Protein AF-A0A974SAJ2-F1 (afdb_monomer_lite)

pLDDT: mean 77.84, std 23.82, range [30.38, 98.06]

Sequence (162 aa):
MTDKAFLDGYRSPGVFTGLDGFEDQIDALPAEVGAVAAFVHGLLIHEGLAAAYGVTLAPGRFDEKQIHGTTALLRQAMRLHDRPITEPRAPEHRVVGVCRHFAVLFAAVMRRKGFPPASAAASPTISSRASTSTTGSASTGTGIAGCWWTARSTTCSASSST

Structure (mmCIF, N/CA/C/O backbone):
data_AF-A0A974SAJ2-F1
#
_entry.id   AF-A0A974SAJ2-F1
#
loop_
_atom_site.group_PDB
_atom_site.id
_atom_site.type_symbol
_atom_site.label_atom_id
_atom_site.label_alt_id
_atom_site.label_comp_id
_atom_site.label_asym_id
_atom_site.label_entity_id
_atom_site.label_seq_id
_atom_site.pdbx_PDB_ins_code
_atom_site.Cartn_x
_atom_site.Cartn_y
_atom_site.Cartn_z
_atom_site.occupancy
_atom_site.B_iso_or_equiv
_atom_site.auth_seq_id
_atom_site.auth_comp_id
_atom_site.auth_asym_id
_atom_site.auth_atom_id
_atom_site.pdbx_PDB_model_num
ATOM 1 N N . MET A 1 1 ? 23.702 16.001 -19.534 1.00 52.72 1 MET A N 1
ATOM 2 C CA . MET A 1 1 ? 23.615 14.818 -20.412 1.00 52.72 1 MET A CA 1
ATOM 3 C C . MET A 1 1 ? 23.322 13.637 -19.503 1.00 52.72 1 MET A C 1
ATOM 5 O O . MET A 1 1 ? 24.201 13.245 -18.752 1.00 52.72 1 MET A O 1
ATOM 9 N N . THR A 1 2 ? 22.063 13.207 -19.418 1.00 64.81 2 THR A N 1
ATOM 10 C CA . THR A 1 2 ? 21.666 12.140 -18.488 1.00 64.81 2 THR A CA 1
ATOM 11 C C . THR A 1 2 ? 22.092 10.800 -19.071 1.00 64.81 2 THR A C 1
ATOM 13 O O . THR A 1 2 ? 21.685 10.459 -20.179 1.00 64.81 2 THR A O 1
ATOM 16 N N . ASP A 1 3 ? 22.939 10.077 -18.346 1.00 87.12 3 ASP A N 1
ATOM 17 C CA . ASP A 1 3 ? 23.423 8.758 -18.740 1.00 87.12 3 ASP A CA 1
ATOM 18 C C . ASP A 1 3 ? 22.261 7.745 -18.798 1.00 87.12 3 ASP A C 1
ATOM 20 O O . ASP A 1 3 ? 21.414 7.685 -17.903 1.00 87.12 3 ASP A O 1
ATOM 24 N N . LYS A 1 4 ? 22.212 6.940 -19.864 1.00 75.88 4 LYS A N 1
ATOM 25 C CA . LYS A 1 4 ? 21.211 5.882 -20.043 1.00 75.88 4 LYS A CA 1
ATOM 26 C C . LYS A 1 4 ? 21.305 4.847 -18.924 1.00 75.88 4 LYS A C 1
ATOM 28 O O . LYS A 1 4 ? 20.271 4.396 -18.446 1.00 75.88 4 LYS A O 1
ATOM 33 N N . ALA A 1 5 ? 22.518 4.513 -18.476 1.00 77.81 5 ALA A N 1
ATOM 34 C CA . ALA A 1 5 ? 22.714 3.560 -17.385 1.00 77.81 5 ALA A CA 1
ATOM 35 C C . ALA A 1 5 ? 22.130 4.088 -16.062 1.00 77.81 5 ALA A C 1
ATOM 37 O O . ALA A 1 5 ? 21.505 3.339 -15.312 1.00 77.81 5 ALA A O 1
ATOM 38 N N . PHE A 1 6 ? 22.242 5.397 -15.818 1.00 80.69 6 PHE A N 1
ATOM 39 C CA . PHE A 1 6 ? 21.602 6.058 -14.682 1.00 80.69 6 PHE A CA 1
ATOM 40 C C . PHE A 1 6 ? 20.067 5.991 -14.763 1.00 80.69 6 PHE A C 1
ATOM 42 O O . PHE A 1 6 ? 19.417 5.655 -13.776 1.00 80.69 6 PHE A O 1
ATOM 49 N N . LEU A 1 7 ? 19.479 6.241 -15.941 1.00 76.88 7 LEU A N 1
ATOM 50 C CA . LEU A 1 7 ? 18.027 6.133 -16.155 1.00 76.88 7 LEU A CA 1
ATOM 51 C C . LEU A 1 7 ? 17.505 4.694 -16.056 1.00 76.88 7 LEU A C 1
ATOM 53 O O . LEU A 1 7 ? 16.431 4.474 -15.496 1.00 76.88 7 LEU A O 1
ATOM 57 N N . ASP A 1 8 ? 18.262 3.716 -16.550 1.00 78.38 8 ASP A N 1
ATOM 58 C CA . ASP A 1 8 ? 17.914 2.298 -16.434 1.00 78.38 8 ASP A CA 1
ATOM 59 C C . ASP A 1 8 ? 17.900 1.846 -14.965 1.00 78.38 8 ASP A C 1
ATOM 61 O O . ASP A 1 8 ? 17.026 1.076 -14.567 1.00 78.38 8 ASP A O 1
ATOM 65 N N . GLY A 1 9 ? 18.764 2.418 -14.119 1.00 74.81 9 GLY A N 1
ATOM 66 C CA . GLY A 1 9 ? 18.723 2.212 -12.670 1.00 74.81 9 GLY A CA 1
ATOM 67 C C . GLY A 1 9 ? 17.378 2.579 -12.026 1.00 74.81 9 GLY A C 1
ATOM 68 O O . GLY A 1 9 ? 16.926 1.879 -11.123 1.00 74.81 9 GLY A O 1
ATOM 69 N N . TYR A 1 10 ? 16.676 3.609 -12.519 1.00 74.38 10 TYR A N 1
ATOM 70 C CA . TYR A 1 10 ? 15.347 3.989 -12.004 1.00 74.38 10 TYR A CA 1
ATOM 71 C C . TYR A 1 10 ? 14.230 3.019 -12.391 1.00 74.38 10 TYR A C 1
ATOM 73 O O . TYR A 1 10 ? 13.142 3.092 -11.806 1.00 74.38 10 TYR A O 1
ATOM 81 N N . ARG A 1 11 ? 14.465 2.147 -13.377 1.00 77.94 11 ARG A N 1
ATOM 82 C CA . ARG A 1 11 ? 13.511 1.112 -13.798 1.00 77.94 11 ARG A CA 1
ATOM 83 C C . ARG A 1 11 ? 13.607 -0.134 -12.924 1.00 77.94 11 ARG A C 1
ATOM 85 O O . ARG A 1 11 ? 12.610 -0.831 -12.766 1.00 77.94 11 ARG A O 1
ATOM 92 N N . SER A 1 12 ? 14.763 -0.370 -12.314 1.00 79.50 12 SER A N 1
ATOM 93 C CA . SER A 1 12 ? 14.975 -1.497 -11.411 1.00 79.50 12 SER A CA 1
ATOM 94 C C . SER A 1 12 ? 14.305 -1.272 -10.048 1.00 79.50 12 SER A C 1
ATOM 96 O O . SER A 1 12 ? 14.316 -0.152 -9.524 1.00 79.50 12 SER A O 1
ATOM 98 N N . PRO A 1 13 ? 13.729 -2.318 -9.429 1.00 85.44 13 PRO A N 1
ATOM 99 C CA . PRO A 1 13 ? 13.274 -2.251 -8.046 1.00 85.44 13 PRO A CA 1
ATOM 100 C C . PRO A 1 13 ? 14.431 -1.907 -7.096 1.00 85.44 13 PRO A C 1
ATOM 102 O O . PRO A 1 13 ? 15.468 -2.562 -7.095 1.00 85.44 13 PRO A O 1
ATOM 105 N N . GLY A 1 14 ? 14.240 -0.888 -6.259 1.00 87.06 14 GLY A N 1
ATOM 106 C CA . GLY A 1 14 ? 15.078 -0.629 -5.089 1.00 87.06 14 GLY A CA 1
ATOM 107 C C . GLY A 1 14 ? 14.611 -1.399 -3.848 1.00 87.06 14 GLY A C 1
ATOM 108 O O . GLY A 1 14 ? 13.571 -2.060 -3.860 1.00 87.06 14 GLY A O 1
ATOM 109 N N . VAL A 1 15 ? 15.341 -1.234 -2.740 1.00 89.44 15 VAL A N 1
ATOM 110 C CA . VAL A 1 15 ? 15.154 -1.979 -1.473 1.00 89.44 15 VAL A CA 1
ATOM 111 C C . VAL A 1 15 ? 13.741 -1.911 -0.874 1.00 89.44 15 VAL A C 1
ATOM 113 O O . VAL A 1 15 ? 13.324 -2.831 -0.181 1.00 89.44 15 VAL A O 1
ATOM 116 N N . PHE A 1 16 ? 12.980 -0.845 -1.147 1.00 93.25 16 PHE A N 1
ATOM 117 C CA . PHE A 1 16 ? 11.607 -0.679 -0.648 1.00 93.25 16 PHE A CA 1
ATOM 118 C C . PHE A 1 16 ? 10.524 -0.949 -1.692 1.00 93.25 16 PHE A C 1
ATOM 120 O O . PHE A 1 16 ? 9.344 -0.851 -1.370 1.00 93.25 16 PHE A O 1
ATOM 127 N N . THR A 1 17 ? 10.907 -1.264 -2.926 1.00 93.69 17 THR A N 1
ATOM 128 C CA . THR A 1 17 ? 9.987 -1.439 -4.060 1.00 93.69 17 THR A CA 1
ATOM 129 C C . THR A 1 17 ? 10.011 -2.864 -4.615 1.00 93.69 17 THR A C 1
ATOM 131 O O . THR A 1 17 ? 9.596 -3.077 -5.750 1.00 93.69 17 THR A O 1
ATOM 134 N N . GLY A 1 18 ? 10.526 -3.826 -3.841 1.00 93.62 18 GLY A N 1
ATOM 135 C CA . GLY A 1 18 ? 10.440 -5.255 -4.155 1.00 93.62 18 GLY A CA 1
ATOM 136 C C . GLY A 1 18 ? 8.992 -5.753 -4.153 1.00 93.62 18 GLY A C 1
ATOM 137 O O . GLY A 1 18 ? 8.136 -5.210 -3.453 1.00 93.62 18 GLY A O 1
ATOM 138 N N . LEU A 1 19 ? 8.695 -6.765 -4.960 1.00 95.62 19 LEU A N 1
ATOM 139 C CA . LEU A 1 19 ? 7.349 -7.341 -5.095 1.00 95.62 19 LEU A CA 1
ATOM 140 C C . LEU A 1 19 ? 7.374 -8.864 -4.899 1.00 95.62 19 LEU A C 1
ATOM 142 O O . LEU A 1 19 ? 6.548 -9.573 -5.464 1.00 95.62 19 LEU A O 1
ATOM 146 N N . ASP A 1 20 ? 8.330 -9.346 -4.105 1.00 95.19 20 ASP A N 1
ATOM 147 C CA . ASP A 1 20 ? 8.687 -10.761 -4.009 1.00 95.19 20 ASP A CA 1
ATOM 148 C C . ASP A 1 20 ? 7.518 -11.618 -3.501 1.00 95.19 20 ASP A C 1
ATOM 150 O O . ASP A 1 20 ? 7.000 -11.405 -2.400 1.00 95.19 20 ASP A O 1
ATOM 154 N N . GLY A 1 21 ? 7.118 -12.614 -4.287 1.00 95.62 21 GLY A N 1
ATOM 155 C CA . GLY A 1 21 ? 5.987 -13.501 -4.008 1.00 95.62 21 GLY A CA 1
ATOM 156 C C . GLY A 1 21 ? 4.620 -12.955 -4.435 1.00 95.62 21 GLY A C 1
ATOM 157 O O . GLY A 1 21 ? 3.603 -13.578 -4.134 1.00 95.62 21 GLY A O 1
ATOM 158 N N . PHE A 1 22 ? 4.570 -11.806 -5.111 1.00 96.88 22 PHE A N 1
ATOM 159 C CA . PHE A 1 22 ? 3.338 -11.190 -5.621 1.00 96.88 22 PHE A CA 1
ATOM 160 C C . PHE A 1 22 ? 3.388 -10.895 -7.122 1.00 96.88 22 PHE A C 1
ATOM 162 O O . PHE A 1 22 ? 2.460 -10.297 -7.663 1.00 96.88 22 PHE A O 1
ATOM 169 N N . GLU A 1 23 ? 4.457 -11.310 -7.793 1.00 94.88 23 GLU A N 1
ATOM 170 C CA . GLU A 1 23 ? 4.746 -11.065 -9.200 1.00 94.88 23 GLU A CA 1
ATOM 171 C C . GLU A 1 23 ? 3.565 -11.384 -10.111 1.00 94.88 23 GLU A C 1
ATOM 173 O O . GLU A 1 23 ? 3.108 -10.495 -10.824 1.00 94.88 23 GLU A O 1
ATOM 178 N N . ASP A 1 24 ? 3.021 -12.597 -10.016 1.00 95.81 24 ASP A N 1
ATOM 179 C CA . ASP A 1 24 ? 1.934 -13.069 -10.879 1.00 95.81 24 ASP A CA 1
ATOM 180 C C . ASP A 1 24 ? 0.648 -12.252 -10.687 1.00 95.81 24 ASP A C 1
ATOM 182 O O . ASP A 1 24 ? -0.032 -11.887 -11.647 1.00 95.81 24 ASP A O 1
ATOM 186 N N . GLN A 1 25 ? 0.325 -11.909 -9.435 1.00 95.81 25 GLN A N 1
ATOM 187 C CA . GLN A 1 25 ? -0.850 -11.095 -9.108 1.00 95.81 25 GLN A CA 1
ATOM 188 C C . GLN A 1 25 ? -0.688 -9.666 -9.627 1.00 95.81 25 GLN A C 1
ATOM 190 O O . GLN A 1 25 ? -1.636 -9.088 -10.158 1.00 95.81 25 GLN A O 1
ATOM 195 N N . ILE A 1 26 ? 0.515 -9.097 -9.510 1.00 96.00 26 ILE A N 1
ATOM 196 C CA . ILE A 1 26 ? 0.802 -7.787 -10.086 1.00 96.00 26 ILE A CA 1
ATOM 197 C C . ILE A 1 26 ? 0.773 -7.863 -11.611 1.00 96.00 26 ILE A C 1
ATOM 199 O O . ILE A 1 26 ? 0.193 -6.979 -12.233 1.00 96.00 26 ILE A O 1
ATOM 203 N N . ASP A 1 27 ? 1.312 -8.910 -12.232 1.00 94.19 27 ASP A N 1
ATOM 204 C CA . ASP A 1 27 ? 1.335 -9.085 -13.688 1.00 94.19 27 ASP A CA 1
ATOM 205 C C . ASP A 1 27 ? -0.061 -9.253 -14.294 1.00 94.19 27 ASP A C 1
ATOM 207 O O . ASP A 1 27 ? -0.293 -8.771 -15.402 1.00 94.19 27 ASP A O 1
ATOM 211 N N . ALA A 1 28 ? -1.024 -9.768 -13.531 1.00 93.69 28 ALA A N 1
ATOM 212 C CA . ALA A 1 28 ? -2.428 -9.816 -13.928 1.00 93.69 28 ALA A CA 1
ATOM 213 C C . ALA A 1 28 ? -3.138 -8.442 -13.934 1.00 93.69 28 ALA A C 1
ATOM 215 O O . ALA A 1 28 ? -4.161 -8.285 -14.600 1.00 93.69 28 ALA A O 1
ATOM 216 N N . LEU A 1 29 ? -2.627 -7.429 -13.215 1.00 93.25 29 LEU A N 1
ATOM 217 C CA . LEU A 1 29 ? -3.244 -6.094 -13.191 1.00 93.25 29 LEU A CA 1
ATOM 218 C C . LEU A 1 29 ? -3.124 -5.373 -14.551 1.00 93.25 29 LEU A C 1
ATOM 220 O O . LEU A 1 29 ? -2.107 -5.507 -15.234 1.00 93.25 29 LEU A O 1
ATOM 224 N N . PRO A 1 30 ? -4.083 -4.518 -14.940 1.00 92.25 30 PRO A N 1
ATOM 225 C CA . PRO A 1 30 ? -3.892 -3.631 -16.086 1.00 92.25 30 PRO A CA 1
ATOM 226 C C . PRO A 1 30 ? -2.713 -2.668 -15.857 1.00 92.25 30 PRO A C 1
ATOM 228 O O . PRO A 1 30 ? -2.505 -2.190 -14.742 1.00 92.25 30 PRO A O 1
ATOM 231 N N . ALA A 1 31 ? -1.954 -2.356 -16.912 1.00 90.50 31 ALA A N 1
ATOM 232 C CA . ALA A 1 31 ? -0.815 -1.426 -16.847 1.00 90.50 31 ALA A CA 1
ATOM 233 C C . ALA A 1 31 ? -1.229 0.062 -16.826 1.00 90.50 31 ALA A C 1
ATOM 235 O O . ALA A 1 31 ? -0.384 0.947 -16.687 1.00 90.50 31 ALA A O 1
ATOM 236 N N . GLU A 1 32 ? -2.526 0.342 -16.961 1.00 92.19 32 GLU A N 1
ATOM 237 C CA . GLU A 1 32 ? -3.067 1.696 -16.980 1.00 92.19 32 GLU A CA 1
ATOM 238 C C . GLU A 1 32 ? -2.893 2.399 -15.631 1.00 92.19 32 GLU A C 1
ATOM 240 O O . GLU A 1 32 ? -3.248 1.863 -14.578 1.00 92.19 32 GLU A O 1
ATOM 245 N N . VAL A 1 33 ? -2.434 3.653 -15.663 1.00 93.62 33 VAL A N 1
ATOM 246 C CA . VAL A 1 33 ? -2.169 4.469 -14.463 1.00 93.62 33 VAL A CA 1
ATOM 247 C C . VAL A 1 33 ? -3.377 4.512 -13.523 1.00 93.62 33 VAL A C 1
ATOM 249 O O . VAL A 1 33 ? -3.231 4.335 -12.313 1.00 93.62 33 VAL A O 1
ATOM 252 N N . GLY A 1 34 ? -4.579 4.706 -14.075 1.00 94.94 34 GLY A N 1
ATOM 253 C CA . GLY A 1 34 ? -5.816 4.745 -13.293 1.00 94.94 34 GLY A CA 1
ATOM 254 C C . GLY A 1 34 ? -6.156 3.406 -12.636 1.00 94.94 34 GLY A C 1
ATOM 255 O O . GLY A 1 34 ? -6.612 3.387 -11.494 1.00 94.94 34 GLY A O 1
ATOM 256 N N . ALA A 1 35 ? -5.880 2.287 -13.312 1.00 94.06 35 ALA A N 1
ATOM 257 C CA . ALA A 1 35 ? -6.112 0.952 -12.768 1.00 94.06 35 ALA A CA 1
ATOM 258 C C . ALA A 1 35 ? -5.135 0.637 -11.628 1.00 94.06 35 ALA A C 1
ATOM 260 O O . ALA A 1 35 ? -5.548 0.141 -10.580 1.00 94.06 35 ALA A O 1
ATOM 261 N N . VAL A 1 36 ? -3.858 0.999 -11.784 1.00 95.88 36 VAL A N 1
ATOM 262 C CA . VAL A 1 36 ? -2.854 0.843 -10.721 1.00 95.88 36 VAL A CA 1
ATOM 263 C C . VAL A 1 36 ? -3.183 1.739 -9.526 1.00 95.88 36 VAL A C 1
ATOM 265 O O . VAL A 1 36 ? -3.107 1.290 -8.383 1.00 95.88 36 VAL A O 1
ATOM 268 N N . ALA A 1 37 ? -3.611 2.983 -9.759 1.00 96.12 37 ALA A N 1
ATOM 269 C CA . ALA A 1 37 ? -4.060 3.864 -8.684 1.00 96.12 37 ALA A CA 1
ATOM 270 C C . ALA A 1 37 ? -5.263 3.266 -7.935 1.00 96.12 37 ALA A C 1
ATOM 272 O O . ALA A 1 37 ? -5.249 3.202 -6.705 1.00 96.12 37 ALA A O 1
ATOM 273 N N . ALA A 1 38 ? -6.269 2.763 -8.657 1.00 96.12 38 ALA A N 1
ATOM 274 C CA . ALA A 1 38 ? -7.433 2.112 -8.060 1.00 96.12 38 ALA A CA 1
ATOM 275 C C . ALA A 1 38 ? -7.047 0.877 -7.230 1.00 96.12 38 ALA A C 1
ATOM 277 O O . ALA A 1 38 ? -7.544 0.718 -6.117 1.00 96.12 38 ALA A O 1
ATOM 278 N N . PHE A 1 39 ? -6.114 0.054 -7.718 1.00 97.00 39 PHE A N 1
ATOM 279 C CA . PHE A 1 39 ? -5.551 -1.071 -6.969 1.00 97.00 39 PHE A CA 1
ATOM 280 C C . PHE A 1 39 ? -4.901 -0.614 -5.652 1.00 97.00 39 PHE A C 1
ATOM 282 O O . PHE A 1 39 ? -5.243 -1.122 -4.585 1.00 97.00 39 PHE A O 1
ATOM 289 N N . VAL A 1 40 ? -4.024 0.396 -5.696 1.00 97.19 40 VAL A N 1
ATOM 290 C CA . VAL A 1 40 ? -3.347 0.920 -4.496 1.00 97.19 40 VAL A CA 1
ATOM 291 C C . VAL A 1 40 ? -4.359 1.470 -3.484 1.00 97.19 40 VAL A C 1
ATOM 293 O O . VAL A 1 40 ? -4.271 1.164 -2.295 1.00 97.19 40 VAL A O 1
ATOM 296 N N . HIS A 1 41 ? -5.356 2.233 -3.939 1.00 95.81 41 HIS A N 1
ATOM 297 C CA . HIS A 1 41 ? -6.421 2.767 -3.080 1.00 95.81 41 HIS A CA 1
ATOM 298 C C . HIS A 1 41 ? -7.390 1.696 -2.558 1.00 95.81 41 HIS A C 1
ATOM 300 O O . HIS A 1 41 ? -7.982 1.864 -1.490 1.00 95.81 41 HIS A O 1
ATOM 306 N N . GLY A 1 42 ? -7.553 0.595 -3.291 1.00 96.00 42 GLY A N 1
ATOM 307 C CA . GLY A 1 42 ? -8.322 -0.569 -2.863 1.00 96.00 42 GLY A CA 1
ATOM 308 C C . GLY A 1 42 ? -7.619 -1.388 -1.781 1.00 96.00 42 GLY A C 1
ATOM 309 O O . GLY A 1 42 ? -8.294 -2.088 -1.031 1.00 96.00 42 GLY A O 1
ATOM 310 N N . LEU A 1 43 ? -6.292 -1.273 -1.670 1.00 97.12 43 LEU A N 1
ATOM 311 C CA . LEU A 1 43 ? -5.476 -2.022 -0.713 1.00 97.12 43 LEU A CA 1
ATOM 312 C C . LEU A 1 43 ? -5.115 -1.217 0.542 1.00 97.12 43 LEU A C 1
ATOM 314 O O . LEU A 1 43 ? -4.940 -1.800 1.613 1.00 97.12 43 LEU A O 1
ATOM 318 N N . LEU A 1 44 ? -4.995 0.107 0.415 1.00 97.44 44 LEU A N 1
ATOM 319 C CA . LEU A 1 44 ? -4.511 1.002 1.466 1.00 97.44 44 LEU A CA 1
ATOM 320 C C . LEU A 1 44 ? -5.582 1.999 1.920 1.00 97.44 44 LEU A C 1
ATOM 322 O O . LEU A 1 44 ? -6.395 2.476 1.130 1.00 97.44 44 LEU A O 1
ATOM 326 N N . ILE A 1 45 ? -5.526 2.381 3.193 1.00 97.19 45 ILE A N 1
ATOM 327 C CA . ILE A 1 45 ? -6.305 3.481 3.766 1.00 97.19 45 ILE A CA 1
ATOM 328 C C . ILE A 1 45 ? -5.371 4.436 4.506 1.00 97.19 45 ILE A C 1
ATOM 330 O O . ILE A 1 45 ? -4.497 4.011 5.255 1.00 97.19 45 ILE A O 1
ATOM 334 N N . HIS A 1 46 ? -5.509 5.740 4.269 1.00 97.25 46 HIS A N 1
ATOM 335 C CA . HIS A 1 46 ? -4.667 6.725 4.944 1.00 97.25 46 HIS A CA 1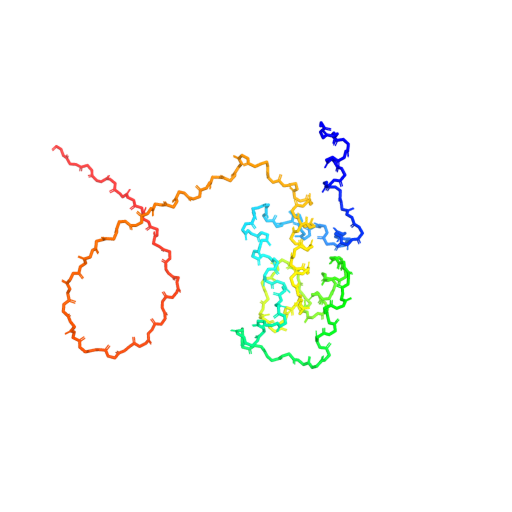
ATOM 336 C C . HIS A 1 46 ? -5.144 6.925 6.389 1.00 97.25 46 HIS A C 1
ATOM 338 O O . HIS A 1 46 ? -6.337 7.142 6.596 1.00 97.25 46 HIS A O 1
ATOM 344 N N . GLU A 1 47 ? -4.236 6.932 7.374 1.00 95.62 47 GLU A N 1
ATOM 345 C CA . GLU A 1 47 ? -4.595 7.064 8.802 1.00 95.62 47 GLU A CA 1
ATOM 346 C C . GLU A 1 47 ? -5.483 8.295 9.073 1.00 95.62 47 GLU A C 1
ATOM 348 O O . GLU A 1 47 ? -6.545 8.185 9.678 1.00 95.62 47 GLU A O 1
ATOM 353 N N . GLY A 1 48 ? -5.112 9.453 8.514 1.00 94.75 48 GLY A N 1
ATOM 354 C CA . GLY A 1 48 ? -5.880 10.700 8.631 1.00 94.75 48 GLY A CA 1
ATOM 355 C C . GLY A 1 48 ? -7.188 10.761 7.830 1.00 94.75 48 GLY A C 1
ATOM 356 O O . GLY A 1 48 ? -7.934 11.721 7.983 1.00 94.75 48 GLY A O 1
ATOM 357 N N . LEU A 1 49 ? -7.477 9.773 6.974 1.00 94.44 49 LEU A N 1
ATOM 358 C CA . LEU A 1 49 ? -8.725 9.708 6.204 1.00 94.44 49 LEU A CA 1
ATOM 359 C C . LEU A 1 49 ? -9.649 8.581 6.666 1.00 94.44 49 LEU A C 1
ATOM 361 O O . LEU A 1 49 ? -10.787 8.534 6.214 1.00 94.44 49 LEU A O 1
ATOM 365 N N . ALA A 1 50 ? -9.208 7.697 7.566 1.00 94.25 50 ALA A N 1
ATOM 366 C CA . ALA A 1 50 ? -9.983 6.526 7.975 1.00 94.25 50 ALA A CA 1
ATOM 367 C C . ALA A 1 50 ? -11.399 6.884 8.463 1.00 94.25 50 ALA A C 1
ATOM 369 O O . ALA A 1 50 ? -12.374 6.287 8.009 1.00 94.25 50 ALA A O 1
ATOM 370 N N . ALA A 1 51 ? -11.523 7.939 9.274 1.00 94.12 51 ALA A N 1
ATOM 371 C CA . ALA A 1 51 ? -12.813 8.426 9.760 1.00 94.12 51 ALA A CA 1
ATOM 372 C C . ALA A 1 51 ? -13.749 8.893 8.629 1.00 94.12 51 ALA A C 1
ATOM 374 O O . ALA A 1 51 ? -14.952 8.658 8.691 1.00 94.12 51 ALA A O 1
ATOM 375 N N . ALA A 1 52 ? -13.209 9.494 7.561 1.00 94.81 52 ALA A N 1
ATOM 376 C CA . ALA A 1 52 ? -13.995 9.903 6.395 1.00 94.81 52 ALA A CA 1
ATOM 377 C C . ALA A 1 52 ? -14.535 8.704 5.592 1.00 94.81 52 ALA A C 1
ATOM 379 O O . ALA A 1 52 ? -15.530 8.837 4.887 1.00 94.81 52 ALA A O 1
ATOM 380 N N . TYR A 1 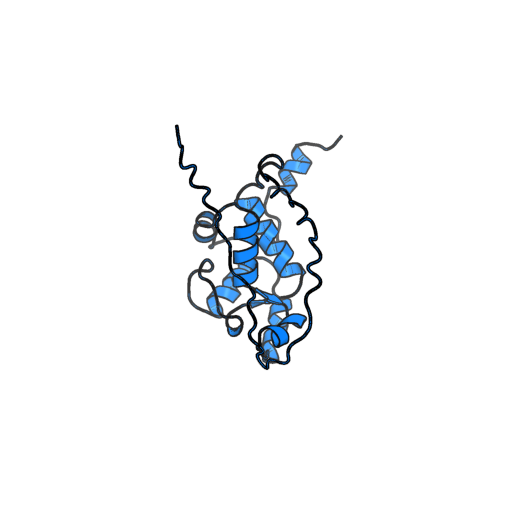53 ? -13.909 7.531 5.729 1.00 91.62 53 TYR A N 1
ATOM 381 C CA . TYR A 1 53 ? -14.400 6.258 5.191 1.00 91.62 53 TYR A CA 1
ATOM 382 C C . TYR A 1 53 ? -15.311 5.500 6.172 1.00 91.62 53 TYR A C 1
ATOM 384 O O . TYR A 1 53 ? -15.667 4.359 5.899 1.00 91.62 53 TYR A O 1
ATOM 392 N N . GLY A 1 54 ? -15.677 6.096 7.314 1.00 94.94 54 GLY A N 1
ATOM 393 C CA . GLY A 1 54 ? -16.477 5.434 8.349 1.00 94.94 54 GLY A CA 1
ATOM 394 C C . GLY A 1 54 ? -15.701 4.406 9.181 1.00 94.94 54 GLY A C 1
ATOM 395 O O . GLY A 1 54 ? -16.303 3.669 9.958 1.00 94.94 54 GLY A O 1
ATOM 396 N N . VAL A 1 55 ? -14.371 4.359 9.055 1.00 95.06 55 VAL A N 1
ATOM 397 C CA . VAL A 1 55 ? -13.522 3.399 9.764 1.00 95.06 55 VAL A CA 1
ATOM 398 C C . VAL A 1 55 ? -12.965 4.022 11.038 1.00 95.06 55 VAL A C 1
ATOM 400 O O . VAL A 1 55 ? -12.271 5.039 11.002 1.00 95.06 55 VAL A O 1
ATOM 403 N N . THR A 1 56 ? -13.196 3.354 12.168 1.00 94.69 56 THR A N 1
ATOM 404 C CA . THR A 1 56 ? -12.517 3.657 13.434 1.00 94.69 56 THR A CA 1
ATOM 405 C C . THR A 1 56 ? -11.326 2.716 13.597 1.00 94.69 56 THR A C 1
ATOM 407 O O . THR A 1 56 ? -11.495 1.501 13.680 1.00 94.69 56 THR A O 1
ATOM 410 N N . LEU A 1 57 ? -10.108 3.261 13.616 1.00 92.31 57 LEU A N 1
ATOM 411 C CA . LEU A 1 57 ? -8.888 2.460 13.728 1.00 92.31 57 LEU A CA 1
ATOM 412 C C . LEU A 1 57 ? -8.612 2.076 15.184 1.00 92.31 57 LEU A C 1
ATOM 414 O O . LEU A 1 57 ? -8.542 2.938 16.058 1.00 92.31 57 LEU A O 1
ATOM 418 N N . ALA A 1 58 ? -8.397 0.783 15.436 1.00 92.50 58 ALA A N 1
ATOM 419 C CA . ALA A 1 58 ? -7.915 0.322 16.734 1.00 92.50 58 ALA A CA 1
ATOM 420 C C . ALA A 1 58 ? -6.475 0.824 16.987 1.00 92.50 58 ALA A C 1
ATOM 422 O O . ALA A 1 58 ? -5.702 0.917 16.029 1.00 92.50 58 ALA A O 1
ATOM 423 N N . PRO A 1 59 ? -6.069 1.084 18.248 1.00 89.19 59 PRO A N 1
ATOM 424 C CA . PRO A 1 59 ? -4.762 1.672 18.563 1.00 89.19 59 PRO A CA 1
ATOM 425 C C . PRO A 1 59 ? -3.562 0.950 17.930 1.00 89.19 59 PRO A C 1
ATOM 427 O O . PRO A 1 59 ? -2.676 1.602 17.390 1.00 89.19 59 PRO A O 1
ATOM 430 N N . GLY A 1 60 ? -3.563 -0.387 17.900 1.00 91.44 60 GLY A N 1
ATOM 431 C CA . GLY A 1 60 ? -2.468 -1.168 17.304 1.00 91.44 60 GLY A CA 1
ATOM 432 C C . GLY A 1 60 ? -2.365 -1.078 15.776 1.00 91.44 60 GLY A C 1
ATOM 433 O O . GLY A 1 60 ? -1.334 -1.421 15.209 1.00 91.44 60 GLY A O 1
ATOM 434 N N . ARG A 1 61 ? -3.400 -0.594 15.076 1.00 93.75 61 ARG A N 1
ATOM 435 C CA . ARG A 1 61 ? -3.362 -0.462 13.609 1.00 93.75 61 ARG A CA 1
ATOM 436 C C . ARG A 1 61 ? -2.519 0.716 13.139 1.00 93.75 61 ARG A C 1
ATOM 438 O O . ARG A 1 61 ? -2.059 0.717 12.002 1.00 93.75 61 ARG A O 1
ATOM 445 N N . PHE A 1 62 ? -2.279 1.705 14.000 1.00 93.75 62 PHE A N 1
ATOM 446 C CA . PHE A 1 62 ? -1.403 2.828 13.664 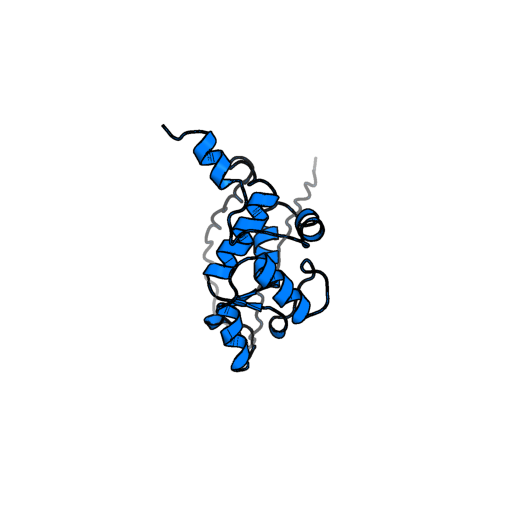1.00 93.75 62 PHE A CA 1
ATOM 447 C C . PHE A 1 62 ? 0.054 2.394 13.476 1.00 93.75 62 PHE A C 1
ATOM 449 O O . PHE A 1 62 ? 0.784 3.062 12.746 1.00 93.75 62 PHE A O 1
ATOM 456 N N . ASP A 1 63 ? 0.464 1.264 14.055 1.00 94.94 63 ASP A N 1
ATOM 457 C CA . ASP A 1 63 ? 1.812 0.715 13.886 1.00 94.94 63 ASP A CA 1
ATOM 458 C C . ASP A 1 63 ? 2.053 0.173 12.469 1.00 94.94 63 ASP A C 1
ATOM 460 O O . ASP A 1 63 ? 3.200 0.089 12.029 1.00 94.94 63 ASP A O 1
ATOM 464 N N . GLU A 1 64 ? 0.993 -0.090 11.690 1.00 96.25 64 GLU A N 1
ATOM 465 C CA . GLU A 1 64 ? 1.102 -0.497 10.281 1.00 96.25 64 GLU A CA 1
ATOM 466 C C . GLU A 1 64 ? 1.866 0.548 9.439 1.00 96.25 64 GLU A C 1
ATOM 468 O O . GLU A 1 64 ? 2.525 0.192 8.463 1.00 96.25 64 GLU A O 1
ATOM 473 N N . LYS A 1 65 ? 1.905 1.827 9.853 1.00 94.44 65 LYS A N 1
ATOM 474 C CA . LYS A 1 65 ? 2.695 2.869 9.166 1.00 94.44 65 LYS A CA 1
ATOM 475 C C . LYS A 1 65 ? 4.214 2.708 9.298 1.00 94.44 65 LYS A C 1
ATOM 477 O O . LYS A 1 65 ? 4.963 3.364 8.568 1.00 94.44 65 LYS A O 1
ATOM 482 N N . GLN A 1 66 ? 4.668 1.864 10.225 1.00 95.75 66 GLN A N 1
ATOM 483 C CA . GLN A 1 66 ? 6.074 1.484 10.371 1.00 95.75 66 GLN A CA 1
ATOM 484 C C . GLN A 1 66 ? 6.454 0.319 9.449 1.00 95.75 66 GLN A C 1
ATOM 486 O O . GLN A 1 66 ? 7.606 -0.105 9.435 1.00 95.75 66 GLN A O 1
ATOM 491 N N . ILE A 1 67 ? 5.524 -0.209 8.646 1.00 96.25 67 ILE A N 1
ATOM 492 C CA . ILE A 1 67 ? 5.859 -1.222 7.648 1.00 96.25 67 ILE A CA 1
ATOM 493 C C . ILE A 1 67 ? 6.696 -0.568 6.549 1.00 96.25 67 ILE A C 1
ATOM 495 O O . ILE A 1 67 ? 6.254 0.314 5.813 1.00 96.25 67 ILE A O 1
ATOM 499 N N . HIS A 1 68 ? 7.938 -1.022 6.428 1.00 93.06 68 HIS A N 1
ATOM 500 C CA . HIS A 1 68 ? 8.847 -0.572 5.389 1.00 93.06 68 HIS A CA 1
ATOM 501 C C . HIS A 1 68 ? 8.882 -1.583 4.243 1.00 93.06 68 HIS A C 1
ATOM 503 O O . HIS A 1 68 ? 9.056 -2.781 4.454 1.00 93.06 68 HIS A O 1
ATOM 509 N N . GLY A 1 69 ? 8.758 -1.078 3.017 1.00 95.88 69 GLY A N 1
ATOM 510 C CA . GLY A 1 69 ? 8.846 -1.880 1.802 1.00 95.88 69 GLY A CA 1
ATOM 511 C C . GLY A 1 69 ? 7.520 -2.490 1.347 1.00 95.88 69 GLY A C 1
ATOM 512 O O . GLY A 1 69 ? 6.647 -2.851 2.137 1.00 95.88 69 GLY A O 1
ATOM 513 N N . THR A 1 70 ? 7.373 -2.610 0.032 1.00 97.44 70 THR A N 1
ATOM 514 C CA . THR A 1 70 ? 6.140 -3.066 -0.619 1.00 97.44 70 THR A CA 1
ATOM 515 C C . THR A 1 70 ? 5.849 -4.536 -0.384 1.00 97.44 70 THR A C 1
ATOM 517 O O . THR A 1 70 ? 4.711 -4.865 -0.075 1.00 97.44 70 THR A O 1
ATOM 520 N N . THR A 1 71 ? 6.850 -5.417 -0.403 1.00 97.25 71 THR A N 1
ATOM 521 C CA . THR A 1 71 ? 6.631 -6.841 -0.112 1.00 97.25 71 THR A CA 1
ATOM 522 C C . THR A 1 71 ? 6.046 -7.059 1.290 1.00 97.25 71 THR A C 1
ATOM 524 O O . THR A 1 71 ? 5.113 -7.840 1.472 1.00 97.25 71 THR A O 1
ATOM 527 N N . ALA A 1 72 ? 6.556 -6.355 2.307 1.00 97.56 72 ALA A N 1
ATOM 528 C CA . ALA A 1 72 ? 6.031 -6.448 3.671 1.00 97.56 72 ALA A CA 1
ATOM 529 C C . ALA A 1 72 ? 4.605 -5.878 3.778 1.00 97.56 72 ALA A C 1
ATOM 531 O O . ALA A 1 72 ? 3.757 -6.466 4.455 1.00 97.56 72 ALA A O 1
ATOM 532 N N . LEU A 1 73 ? 4.333 -4.781 3.064 1.00 97.88 73 LEU A N 1
ATOM 533 C CA . LEU A 1 73 ? 3.013 -4.157 2.971 1.00 97.88 73 LEU A CA 1
ATOM 534 C C . LEU A 1 73 ? 1.975 -5.092 2.326 1.00 97.88 73 LEU A C 1
ATOM 536 O O . LEU A 1 73 ? 0.887 -5.265 2.869 1.00 97.88 73 LEU A O 1
ATOM 540 N N . LEU A 1 74 ? 2.322 -5.749 1.216 1.00 97.69 74 LEU A N 1
ATOM 541 C CA . LEU A 1 74 ? 1.453 -6.714 0.533 1.00 97.69 74 LEU A CA 1
ATOM 542 C C . LEU A 1 74 ? 1.176 -7.947 1.405 1.00 97.69 74 LEU A C 1
ATOM 544 O O . LEU A 1 74 ? 0.032 -8.390 1.506 1.00 97.69 74 LEU A O 1
ATOM 548 N N . ARG A 1 75 ? 2.187 -8.452 2.128 1.00 97.44 75 ARG A N 1
ATOM 549 C CA . ARG A 1 75 ? 1.984 -9.521 3.121 1.00 97.44 75 ARG A CA 1
ATOM 550 C C . ARG A 1 75 ? 1.048 -9.094 4.250 1.00 97.44 75 ARG A C 1
ATOM 552 O O . ARG A 1 75 ? 0.236 -9.902 4.687 1.00 97.44 75 ARG A O 1
ATOM 559 N N . GLN A 1 76 ? 1.137 -7.849 4.724 1.00 97.31 76 GLN A N 1
ATOM 560 C CA . GLN A 1 76 ? 0.183 -7.333 5.711 1.00 97.31 76 GLN A CA 1
ATOM 561 C C . GLN A 1 76 ? -1.235 -7.294 5.142 1.00 97.31 76 GLN A C 1
ATOM 563 O O . GLN A 1 76 ? -2.166 -7.694 5.836 1.00 97.31 76 GLN A O 1
ATOM 568 N N . ALA A 1 77 ? -1.404 -6.884 3.884 1.00 96.88 77 ALA A N 1
ATOM 569 C CA . A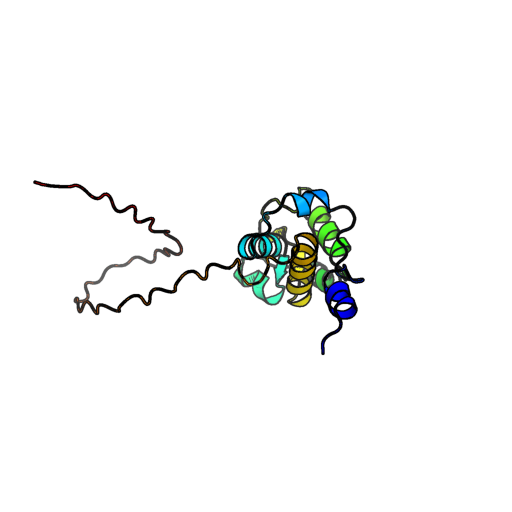LA A 1 77 ? -2.714 -6.882 3.242 1.00 96.88 77 ALA A CA 1
ATOM 570 C C . ALA A 1 77 ? -3.334 -8.288 3.184 1.00 96.88 77 ALA A C 1
ATOM 572 O O . ALA A 1 77 ? -4.512 -8.445 3.500 1.00 96.88 77 ALA A O 1
ATOM 573 N N . MET A 1 78 ? -2.539 -9.313 2.856 1.00 96.75 78 MET A N 1
ATOM 574 C CA . MET A 1 78 ? -2.998 -10.707 2.902 1.00 96.75 78 MET A CA 1
ATOM 575 C C . MET A 1 78 ? -3.341 -11.171 4.321 1.00 96.75 78 MET A C 1
ATOM 577 O O . MET A 1 78 ? -4.368 -11.809 4.513 1.00 96.75 78 MET A O 1
ATOM 581 N N . ARG A 1 79 ? -2.535 -10.814 5.332 1.00 95.81 79 ARG A N 1
ATOM 582 C CA . ARG A 1 79 ? -2.829 -11.163 6.736 1.00 95.81 79 ARG A CA 1
ATOM 583 C C . ARG A 1 79 ? -4.139 -10.561 7.237 1.00 95.81 79 ARG A C 1
ATOM 585 O O . ARG A 1 79 ? -4.838 -11.202 8.012 1.00 95.81 79 ARG A O 1
ATOM 592 N N . LEU A 1 80 ? -4.451 -9.330 6.832 1.00 94.81 80 LEU A N 1
ATOM 593 C CA . LEU A 1 80 ? -5.691 -8.657 7.230 1.00 94.81 80 LEU A CA 1
ATOM 594 C C . LEU A 1 80 ? -6.925 -9.272 6.571 1.00 94.81 80 LEU A C 1
ATOM 596 O O . LEU A 1 80 ? -8.009 -9.232 7.149 1.00 94.81 80 LEU A O 1
ATOM 600 N N . HIS A 1 81 ? -6.775 -9.793 5.355 1.00 94.44 81 HIS A N 1
ATOM 601 C CA . HIS A 1 81 ? -7.867 -10.403 4.618 1.00 94.44 81 HIS A CA 1
ATOM 602 C C . HIS A 1 81 ? -7.309 -11.384 3.579 1.00 94.44 81 HIS A C 1
ATOM 604 O O . HIS A 1 81 ? -6.679 -10.978 2.593 1.00 94.44 81 HIS A O 1
ATOM 610 N N . ASP A 1 82 ? -7.553 -12.670 3.832 1.00 93.56 82 ASP A N 1
ATOM 611 C CA . ASP A 1 82 ? -6.979 -13.821 3.126 1.00 93.56 82 ASP A CA 1
ATOM 612 C C . ASP A 1 82 ? -7.630 -14.043 1.752 1.00 93.56 82 ASP A C 1
ATOM 614 O O . ASP A 1 82 ? -8.363 -14.997 1.504 1.00 93.56 82 ASP A O 1
ATOM 618 N N . ARG A 1 83 ? -7.426 -13.071 0.864 1.00 93.62 83 ARG A N 1
ATOM 619 C CA . ARG A 1 83 ? -7.833 -13.088 -0.544 1.00 93.62 83 ARG A CA 1
ATOM 620 C C . ARG A 1 83 ? -6.734 -12.469 -1.408 1.00 93.62 83 ARG A C 1
ATOM 622 O O . ARG A 1 83 ? -5.901 -11.733 -0.859 1.00 93.62 83 ARG A O 1
ATOM 629 N N . PRO A 1 84 ? -6.730 -12.699 -2.734 1.00 94.56 84 PRO A N 1
ATOM 630 C CA . PRO A 1 84 ? -5.787 -12.067 -3.654 1.00 94.56 84 PRO A CA 1
ATOM 631 C C . PRO A 1 84 ? -5.698 -10.547 -3.466 1.00 94.56 84 PRO A C 1
ATOM 633 O O . PRO A 1 84 ? -6.689 -9.875 -3.165 1.00 94.56 84 PRO A O 1
ATOM 636 N N . ILE A 1 85 ? -4.507 -9.967 -3.637 1.00 95.44 85 ILE A N 1
ATOM 637 C CA . ILE A 1 85 ? -4.313 -8.515 -3.457 1.00 95.44 85 ILE A CA 1
ATOM 638 C C . ILE A 1 85 ? -5.054 -7.700 -4.522 1.00 95.44 85 ILE A C 1
ATOM 640 O O . ILE A 1 85 ? -5.354 -6.533 -4.297 1.00 95.44 85 ILE A O 1
ATOM 644 N N . THR A 1 86 ? -5.368 -8.323 -5.659 1.00 93.31 86 THR A N 1
ATOM 645 C CA . THR A 1 86 ? -6.096 -7.732 -6.786 1.00 93.31 86 THR A CA 1
ATOM 646 C C . THR A 1 86 ? -7.597 -7.592 -6.534 1.00 93.31 86 THR A C 1
ATOM 648 O O . THR A 1 86 ? -8.268 -6.873 -7.272 1.00 93.31 86 THR A O 1
ATOM 651 N N . GLU A 1 87 ? -8.142 -8.258 -5.512 1.00 92.19 87 GLU A N 1
ATOM 652 C CA . GLU A 1 87 ? -9.553 -8.126 -5.157 1.00 92.19 87 GLU A CA 1
ATOM 653 C C . GLU A 1 87 ? -9.812 -6.829 -4.371 1.00 92.19 87 GLU A C 1
ATOM 655 O O . GLU A 1 87 ? -9.080 -6.531 -3.417 1.00 92.19 87 GLU A O 1
ATOM 660 N N . PRO A 1 88 ? -10.868 -6.063 -4.714 1.00 88.00 88 PRO A N 1
ATOM 661 C CA . PRO A 1 88 ? -11.273 -4.892 -3.946 1.00 88.00 88 PRO A CA 1
ATOM 662 C C . PRO A 1 88 ? -11.598 -5.243 -2.492 1.00 88.00 88 PRO A C 1
ATOM 664 O O . PRO A 1 88 ? -12.257 -6.244 -2.212 1.00 88.00 88 PRO A O 1
ATOM 667 N N . ARG A 1 89 ? -11.185 -4.379 -1.561 1.00 94.81 89 ARG A N 1
ATOM 668 C CA . ARG A 1 89 ? -11.404 -4.569 -0.120 1.00 94.81 89 ARG A CA 1
ATOM 669 C C . ARG A 1 89 ? -12.269 -3.460 0.453 1.00 94.81 89 ARG A C 1
ATOM 671 O O . ARG A 1 89 ? -12.123 -2.284 0.087 1.00 94.81 89 ARG A O 1
ATOM 678 N N . ALA A 1 90 ? -13.135 -3.832 1.391 1.00 95.38 90 ALA A N 1
ATOM 679 C CA . ALA A 1 90 ? -13.828 -2.861 2.225 1.00 95.38 90 ALA A CA 1
ATOM 680 C C . ALA A 1 90 ? -12.798 -2.049 3.042 1.00 95.38 90 ALA A C 1
ATOM 682 O O . ALA A 1 90 ? -11.724 -2.585 3.344 1.00 95.38 90 ALA A O 1
ATOM 683 N N . PRO A 1 91 ? -13.060 -0.766 3.350 1.00 95.75 91 PRO A N 1
ATOM 684 C CA . PRO A 1 91 ? -12.102 0.116 4.022 1.00 95.75 91 PRO A CA 1
ATOM 685 C C . PRO A 1 91 ? -11.490 -0.459 5.309 1.00 95.75 91 PRO A C 1
ATOM 687 O O . PRO A 1 91 ? -10.318 -0.220 5.594 1.00 95.75 91 PRO A O 1
ATOM 690 N N . GLU A 1 92 ? -12.242 -1.269 6.050 1.00 94.94 92 GLU A N 1
ATOM 691 C CA . GLU A 1 92 ? -11.833 -1.892 7.312 1.00 94.94 92 GLU A CA 1
ATOM 692 C C . GLU A 1 92 ? -10.726 -2.937 7.104 1.00 94.94 92 GLU A C 1
ATOM 694 O O . GLU A 1 92 ? -9.867 -3.123 7.968 1.00 94.94 92 GLU A O 1
ATOM 699 N N . HIS A 1 93 ? -10.706 -3.581 5.934 1.00 96.12 93 HIS A N 1
ATOM 700 C CA . HIS A 1 93 ? -9.755 -4.630 5.557 1.00 96.12 93 HIS A CA 1
ATOM 701 C C . HIS A 1 93 ? -8.532 -4.106 4.789 1.00 96.12 93 HIS A C 1
ATOM 703 O O . HIS A 1 93 ? -7.695 -4.893 4.340 1.00 96.12 93 HIS A O 1
ATOM 709 N N . ARG A 1 94 ? -8.417 -2.785 4.611 1.00 97.12 94 ARG A N 1
ATOM 710 C CA . ARG A 1 94 ? -7.265 -2.145 3.960 1.00 97.12 94 ARG A CA 1
ATOM 711 C C . ARG A 1 94 ? -6.149 -1.906 4.961 1.00 97.12 94 ARG A C 1
ATOM 713 O O . ARG A 1 94 ? -6.419 -1.623 6.125 1.00 97.12 94 ARG A O 1
ATOM 720 N N . VAL A 1 95 ? -4.901 -1.982 4.509 1.00 97.38 95 VAL A N 1
ATOM 721 C CA . VAL A 1 95 ? -3.735 -1.685 5.353 1.00 97.38 95 VAL A CA 1
ATOM 722 C C . VAL A 1 95 ? -3.705 -0.190 5.660 1.00 97.38 95 VAL A C 1
ATOM 724 O O . VAL A 1 95 ? -3.833 0.636 4.752 1.00 97.38 95 VAL A O 1
ATOM 727 N N . VAL A 1 96 ? -3.525 0.166 6.929 1.00 97.75 96 VAL A N 1
ATOM 728 C CA . VAL A 1 96 ? -3.348 1.554 7.346 1.00 97.75 96 VAL A CA 1
ATOM 729 C C . VAL A 1 96 ? -1.978 2.024 6.892 1.00 97.75 96 VAL A C 1
ATOM 731 O O . VAL A 1 96 ? -0.943 1.452 7.225 1.00 97.75 96 VAL A O 1
ATOM 734 N N . GLY A 1 97 ? -1.979 3.097 6.117 1.00 97.06 97 GLY A N 1
ATOM 735 C CA . GLY A 1 97 ? -0.782 3.702 5.579 1.00 97.06 97 GLY A CA 1
ATOM 736 C C . GLY A 1 97 ? -0.765 5.212 5.744 1.00 97.06 97 GLY A C 1
ATOM 737 O O . GLY A 1 97 ? -1.693 5.863 6.218 1.00 97.06 97 GLY A O 1
ATOM 738 N N . VAL A 1 98 ? 0.337 5.759 5.261 1.00 97.06 98 VAL A N 1
ATOM 739 C CA . VAL A 1 98 ? 0.584 7.193 5.064 1.00 97.06 98 VAL A CA 1
ATOM 740 C C . VAL A 1 98 ? 1.058 7.410 3.634 1.00 97.06 98 VAL A C 1
ATOM 742 O O . VAL A 1 98 ? 1.421 6.435 2.971 1.00 97.06 98 VAL A O 1
ATOM 745 N N . CYS A 1 99 ? 1.129 8.661 3.176 1.00 96.25 99 CYS A N 1
ATOM 746 C CA . CYS A 1 99 ? 1.501 9.050 1.806 1.00 96.25 99 CYS A CA 1
ATOM 747 C C . CYS A 1 99 ? 2.653 8.231 1.190 1.00 96.25 99 CYS A C 1
ATOM 749 O O . CYS A 1 99 ? 2.574 7.829 0.030 1.00 96.25 99 CYS A O 1
ATOM 751 N N . ARG A 1 100 ? 3.695 7.915 1.975 1.00 96.62 100 ARG A N 1
ATOM 752 C CA . ARG A 1 100 ? 4.826 7.075 1.542 1.00 96.62 100 ARG A CA 1
ATOM 753 C C . ARG A 1 100 ? 4.385 5.718 0.985 1.00 96.62 100 ARG A C 1
ATOM 755 O O . ARG A 1 100 ? 4.883 5.307 -0.053 1.00 96.62 100 ARG A O 1
ATOM 762 N N . HIS A 1 101 ? 3.479 5.020 1.660 1.00 98.06 101 HIS A N 1
ATOM 763 C CA . HIS A 1 101 ? 3.059 3.670 1.273 1.00 98.06 101 HIS A CA 1
ATOM 764 C C . HIS A 1 101 ? 2.358 3.678 -0.085 1.00 98.06 101 HIS A C 1
ATOM 766 O O . HIS A 1 101 ? 2.675 2.855 -0.939 1.00 98.06 101 HIS A O 1
ATOM 772 N N . PHE A 1 102 ? 1.485 4.665 -0.308 1.00 98.06 102 PHE A N 1
ATOM 773 C CA . PHE A 1 102 ? 0.805 4.868 -1.586 1.00 98.06 102 PHE A CA 1
ATOM 774 C C . PHE A 1 102 ? 1.811 5.111 -2.713 1.00 98.06 102 PHE A C 1
ATOM 776 O O . PHE A 1 102 ? 1.789 4.409 -3.720 1.00 98.06 102 PHE A O 1
ATOM 783 N N . ALA A 1 103 ? 2.732 6.059 -2.519 1.00 96.38 103 ALA A N 1
ATOM 784 C CA . ALA A 1 103 ? 3.718 6.417 -3.534 1.00 96.38 103 ALA A CA 1
ATOM 785 C C . ALA A 1 103 ? 4.674 5.258 -3.861 1.00 96.38 103 ALA A C 1
ATOM 787 O O . ALA A 1 103 ? 4.941 4.985 -5.030 1.00 96.38 103 ALA A O 1
ATOM 788 N N . VAL A 1 104 ? 5.179 4.561 -2.838 1.00 96.31 104 VAL A N 1
ATOM 789 C CA . VAL A 1 104 ? 6.145 3.469 -3.016 1.00 96.31 104 VAL A CA 1
ATOM 790 C C . VAL A 1 104 ? 5.482 2.255 -3.668 1.00 96.31 104 VAL A C 1
ATOM 792 O O . VAL A 1 104 ? 6.059 1.705 -4.603 1.00 96.31 104 VAL A O 1
ATOM 795 N N . LEU A 1 105 ? 4.269 1.870 -3.247 1.00 97.38 105 LEU A N 1
ATOM 796 C CA . LEU A 1 105 ? 3.546 0.755 -3.866 1.00 97.38 105 LEU A CA 1
ATOM 797 C C . LEU A 1 105 ? 3.174 1.056 -5.315 1.00 97.38 105 LEU A C 1
ATOM 799 O O . LEU A 1 105 ? 3.444 0.240 -6.193 1.00 97.38 105 LEU A O 1
ATOM 803 N N . PHE A 1 106 ? 2.633 2.246 -5.578 1.00 96.50 106 PHE A N 1
ATOM 804 C CA . PHE A 1 106 ? 2.321 2.678 -6.935 1.00 96.50 106 PHE A CA 1
ATOM 805 C C . PHE A 1 106 ? 3.564 2.634 -7.836 1.00 96.50 106 PHE A C 1
ATOM 807 O O . PHE A 1 106 ? 3.538 2.035 -8.909 1.00 96.50 106 PHE A O 1
ATOM 814 N N . ALA A 1 107 ? 4.684 3.203 -7.380 1.00 94.06 107 ALA A N 1
ATOM 815 C CA . ALA A 1 107 ? 5.923 3.217 -8.149 1.00 94.06 107 ALA A CA 1
ATOM 816 C C . ALA A 1 107 ? 6.512 1.812 -8.360 1.00 94.06 107 ALA A C 1
ATOM 818 O O . ALA A 1 107 ? 7.053 1.543 -9.429 1.00 94.06 107 ALA A O 1
ATOM 819 N N . ALA A 1 108 ? 6.418 0.917 -7.371 1.00 95.19 108 ALA A N 1
ATOM 820 C CA . ALA A 1 108 ? 6.859 -0.471 -7.508 1.00 95.19 108 ALA A CA 1
ATOM 821 C C . ALA A 1 108 ? 6.077 -1.198 -8.613 1.00 95.19 108 ALA A C 1
ATOM 823 O O . ALA A 1 108 ? 6.678 -1.806 -9.499 1.00 95.19 108 ALA A O 1
ATOM 824 N N . VAL A 1 109 ? 4.746 -1.067 -8.607 1.00 95.06 109 VAL A N 1
ATOM 825 C CA . VAL A 1 109 ? 3.876 -1.689 -9.613 1.00 95.06 109 VAL A CA 1
ATOM 826 C C . VAL A 1 109 ? 4.113 -1.093 -11.000 1.00 95.06 109 VAL A C 1
ATOM 828 O O . VAL A 1 109 ? 4.320 -1.840 -11.953 1.00 95.06 109 VAL A O 1
ATOM 831 N N . MET A 1 110 ? 4.168 0.237 -11.125 1.00 92.56 110 MET A N 1
ATOM 832 C CA . MET A 1 110 ? 4.412 0.899 -12.414 1.00 92.56 110 MET A CA 1
ATOM 833 C C . MET A 1 110 ? 5.781 0.554 -13.010 1.00 92.56 110 MET A C 1
ATOM 835 O O . MET A 1 110 ? 5.896 0.387 -14.222 1.00 92.56 110 MET A O 1
ATOM 839 N N . ARG A 1 111 ? 6.821 0.407 -12.177 1.00 90.75 111 ARG A N 1
ATOM 840 C CA . ARG A 1 111 ? 8.135 -0.063 -12.642 1.00 90.75 111 ARG A CA 1
ATOM 841 C C . ARG A 1 111 ? 8.056 -1.473 -13.205 1.00 90.75 111 ARG A C 1
ATOM 843 O O . ARG A 1 111 ? 8.567 -1.700 -14.296 1.00 90.75 111 ARG A O 1
ATOM 850 N N . ARG A 1 112 ? 7.380 -2.389 -12.502 1.00 92.12 112 ARG A N 1
ATOM 851 C CA . ARG A 1 112 ? 7.198 -3.773 -12.961 1.00 92.12 112 ARG A CA 1
ATOM 852 C C . ARG A 1 112 ? 6.419 -3.846 -14.272 1.00 92.12 112 ARG A C 1
ATOM 854 O O . ARG A 1 112 ? 6.798 -4.597 -15.161 1.00 92.12 112 ARG A O 1
ATOM 861 N N . LYS A 1 113 ? 5.372 -3.033 -14.412 1.00 89.88 113 LYS A N 1
ATOM 862 C CA . LYS A 1 113 ? 4.568 -2.955 -15.640 1.00 89.88 113 LYS A CA 1
ATOM 863 C C . LYS A 1 113 ? 5.307 -2.337 -16.824 1.00 89.88 113 LYS A C 1
ATOM 865 O O . LYS A 1 113 ? 4.841 -2.473 -17.949 1.00 89.88 113 LYS A O 1
ATOM 870 N N . GLY A 1 114 ? 6.443 -1.685 -16.568 1.00 83.19 114 GLY A N 1
ATOM 871 C CA . GLY A 1 114 ? 7.061 -0.756 -17.496 1.00 83.19 114 GLY A CA 1
ATOM 872 C C . GLY A 1 114 ? 6.180 0.482 -17.591 1.00 83.19 1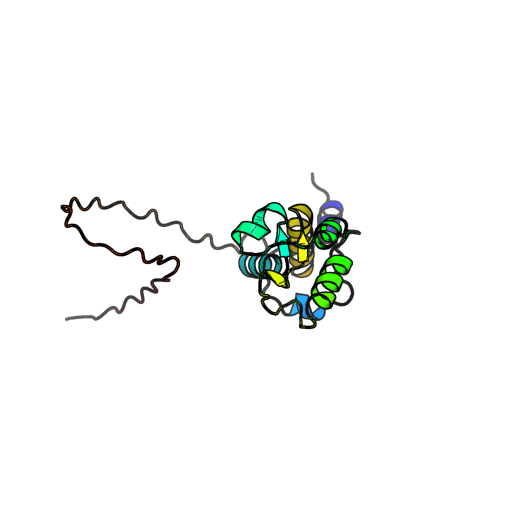14 GLY A C 1
ATOM 873 O O . GLY A 1 114 ? 5.056 0.405 -18.076 1.00 83.19 114 GLY A O 1
ATOM 874 N N . PHE A 1 115 ? 6.666 1.631 -17.105 1.00 69.50 115 PHE A N 1
ATOM 875 C CA . PHE A 1 115 ? 5.954 2.897 -17.290 1.00 69.50 115 PHE A CA 1
ATOM 876 C C . PHE A 1 115 ? 5.507 2.990 -18.754 1.00 69.50 115 PHE A C 1
ATOM 878 O O . PHE A 1 115 ? 6.379 2.873 -19.626 1.00 69.50 115 PHE A O 1
ATOM 885 N N . PRO A 1 116 ? 4.204 3.177 -19.047 1.00 54.44 116 PRO A N 1
ATOM 886 C CA . PRO A 1 116 ? 3.803 3.409 -20.419 1.00 54.44 116 PRO A CA 1
ATOM 887 C C . PRO A 1 116 ? 4.632 4.598 -20.917 1.00 54.44 116 PRO A C 1
ATOM 889 O O . PRO A 1 116 ? 4.805 5.571 -20.168 1.00 54.44 116 PRO A O 1
ATOM 892 N N . PRO A 1 117 ? 5.229 4.525 -22.120 1.00 45.34 117 PRO A N 1
ATOM 893 C CA . PRO A 1 117 ? 5.932 5.673 -22.667 1.00 45.34 117 PRO A CA 1
ATOM 894 C C . PRO A 1 117 ? 4.978 6.868 -22.606 1.00 45.34 117 PRO A C 1
ATOM 896 O O . PRO A 1 117 ? 3.789 6.728 -22.898 1.00 45.34 117 PRO A O 1
ATOM 899 N N . ALA A 1 118 ? 5.488 8.033 -22.194 1.00 53.94 118 ALA A N 1
ATOM 900 C CA . ALA A 1 118 ? 4.706 9.250 -21.944 1.00 53.94 118 ALA A CA 1
ATOM 901 C C . ALA A 1 118 ? 3.856 9.731 -23.147 1.00 53.94 118 ALA A C 1
ATOM 903 O O . ALA A 1 118 ? 3.130 10.711 -23.039 1.00 53.94 118 ALA A O 1
ATOM 904 N N . SER A 1 119 ? 3.927 9.039 -24.284 1.00 38.66 119 SER A N 1
ATOM 905 C CA . SER A 1 119 ? 3.130 9.234 -25.489 1.00 38.66 119 SER A CA 1
ATOM 906 C C . SER A 1 119 ? 1.822 8.429 -25.557 1.00 38.66 119 SER A C 1
ATOM 908 O O . SER A 1 119 ? 1.083 8.617 -26.516 1.00 38.66 119 SER A O 1
ATOM 910 N N . ALA A 1 120 ? 1.506 7.545 -24.602 1.00 50.22 120 ALA A N 1
ATOM 911 C CA . ALA A 1 120 ? 0.277 6.732 -24.652 1.00 50.22 120 ALA A CA 1
ATOM 912 C C . ALA A 1 120 ? -0.882 7.264 -23.789 1.00 50.22 120 ALA A C 1
ATOM 914 O O . ALA A 1 120 ? -2.002 6.766 -23.890 1.00 50.22 120 ALA A O 1
ATOM 915 N N . ALA A 1 121 ? -0.654 8.294 -22.969 1.00 44.25 121 ALA A N 1
ATOM 916 C CA . ALA A 1 121 ? -1.746 8.999 -22.312 1.00 44.25 121 ALA A CA 1
ATOM 917 C C . ALA A 1 121 ? -2.443 9.884 -23.353 1.00 44.25 121 ALA A C 1
ATOM 919 O O . ALA A 1 121 ? -2.086 11.046 -23.542 1.00 44.25 121 ALA A O 1
ATOM 920 N N . ALA A 1 122 ? -3.444 9.339 -24.043 1.00 44.22 122 ALA A N 1
ATOM 921 C CA . ALA A 1 122 ? -4.475 10.174 -24.632 1.00 44.22 122 ALA A CA 1
ATOM 922 C C . ALA A 1 122 ? -5.123 10.937 -23.470 1.00 44.22 122 ALA A C 1
ATOM 924 O O . ALA A 1 122 ? -5.948 10.389 -22.739 1.00 44.22 122 ALA A O 1
ATOM 925 N N . SER A 1 123 ? -4.677 12.176 -23.238 1.00 41.91 123 SER A N 1
ATOM 926 C CA . SER A 1 123 ? -5.342 13.094 -22.319 1.00 41.91 123 SER A CA 1
ATOM 927 C C . SER A 1 123 ? -6.835 13.043 -22.626 1.00 41.91 123 SER A C 1
ATOM 929 O O . SER A 1 123 ? -7.197 13.293 -23.780 1.00 41.91 123 SER A O 1
ATOM 931 N N . PRO A 1 124 ? -7.722 12.753 -21.657 1.00 42.41 124 PRO A N 1
ATOM 932 C CA . PRO A 1 124 ? -9.118 13.071 -21.863 1.00 42.41 124 PRO A CA 1
ATOM 933 C C . PRO A 1 124 ? -9.151 14.579 -22.098 1.00 42.41 124 PRO A C 1
ATOM 935 O O . PRO A 1 124 ? -8.800 15.360 -21.211 1.00 42.41 124 PRO A O 1
ATOM 938 N N . THR A 1 125 ? -9.471 14.992 -23.324 1.00 38.56 125 THR A N 1
ATOM 939 C CA . THR A 1 125 ? -9.729 16.390 -23.636 1.00 38.56 125 THR A CA 1
ATOM 940 C C . THR A 1 125 ? -10.760 16.858 -22.626 1.00 38.56 125 THR A C 1
ATOM 942 O O . THR A 1 125 ? -11.908 16.409 -22.642 1.00 38.56 125 THR A O 1
ATOM 945 N N . ILE A 1 126 ? -10.337 17.721 -21.703 1.00 44.28 126 ILE A N 1
ATOM 946 C CA . ILE A 1 126 ? -11.252 18.415 -20.816 1.00 44.28 126 ILE A CA 1
ATOM 947 C C . ILE A 1 126 ? -12.013 19.371 -21.741 1.00 44.28 126 ILE A C 1
ATOM 949 O O . ILE A 1 126 ? -11.560 20.459 -22.082 1.00 44.28 126 ILE A O 1
ATOM 953 N N . SER A 1 127 ? -13.130 18.904 -22.297 1.00 48.06 127 SER A N 1
ATOM 954 C CA . SER A 1 127 ? -14.044 19.801 -22.985 1.00 48.06 127 SER A CA 1
ATOM 955 C C . SER A 1 127 ? -14.584 20.702 -21.892 1.00 48.06 127 SER A C 1
ATOM 957 O O . SER A 1 127 ? -15.321 20.240 -21.017 1.00 48.06 127 SER A O 1
ATOM 959 N N . SER A 1 128 ? -14.170 21.969 -21.888 1.00 45.56 128 SER A N 1
ATOM 960 C CA . SER A 1 128 ? -14.772 22.957 -21.009 1.00 45.56 128 SER A CA 1
ATOM 961 C C . SER A 1 128 ? -16.272 22.926 -21.281 1.00 45.56 128 SER A C 1
ATOM 963 O O . SER A 1 128 ? -16.746 23.144 -22.398 1.00 45.56 128 SER A O 1
ATOM 965 N N . ARG A 1 129 ? -17.044 22.533 -20.270 1.00 49.69 129 ARG A N 1
ATOM 966 C CA . ARG A 1 129 ? -18.494 22.611 -20.352 1.00 49.69 129 ARG A CA 1
ATOM 967 C C . ARG A 1 129 ? -18.817 24.096 -20.426 1.00 49.69 129 ARG A C 1
ATOM 969 O O . ARG A 1 129 ? -18.635 24.802 -19.438 1.00 49.69 129 ARG A O 1
ATOM 976 N N . ALA A 1 130 ? -19.248 24.563 -21.596 1.00 48.47 130 ALA A N 1
ATOM 977 C CA . ALA A 1 130 ? -19.803 25.897 -21.744 1.00 48.47 130 ALA A CA 1
ATOM 978 C C . ALA A 1 130 ? -20.917 26.053 -20.703 1.00 48.47 130 ALA A C 1
ATOM 980 O O . ALA A 1 130 ? -21.895 25.302 -20.684 1.00 48.47 130 ALA A O 1
ATOM 981 N N . SER A 1 131 ? -20.717 26.981 -19.778 1.00 46.72 131 SER A N 1
ATOM 982 C CA . SER A 1 131 ? -21.698 27.370 -18.782 1.00 46.72 131 SER A CA 1
ATOM 983 C C . SER A 1 131 ? -22.841 28.092 -19.488 1.00 46.72 131 SER A C 1
ATOM 985 O O . SER A 1 131 ? -22.790 29.301 -19.685 1.00 46.72 131 SER A O 1
ATOM 987 N N . THR A 1 132 ? -23.877 27.359 -19.886 1.00 47.28 132 THR A N 1
ATOM 988 C CA . THR A 1 132 ? -25.187 27.957 -20.149 1.00 47.28 132 THR A CA 1
ATOM 989 C C . THR A 1 132 ? -25.840 28.250 -18.805 1.00 47.28 132 THR A C 1
ATOM 991 O O . THR A 1 132 ? -26.266 27.337 -18.097 1.00 47.28 132 THR A O 1
ATOM 994 N N . SER A 1 133 ? -25.885 29.526 -18.433 1.00 40.25 133 SER A N 1
ATOM 995 C CA . SER A 1 133 ? -26.695 30.018 -17.324 1.00 40.25 133 SER A CA 1
ATOM 996 C C . SER A 1 133 ? -28.176 29.906 -17.692 1.00 40.25 133 SER A C 1
ATOM 998 O O . SER A 1 133 ? -28.691 30.711 -18.466 1.00 40.25 133 SER A O 1
ATOM 1000 N N . THR A 1 134 ? -28.872 28.912 -17.146 1.00 45.66 134 THR A N 1
ATOM 1001 C CA . THR A 1 134 ? -30.337 28.911 -17.115 1.00 45.66 134 THR A CA 1
ATOM 1002 C C . THR A 1 134 ? -30.779 29.669 -15.868 1.00 45.66 134 THR A C 1
A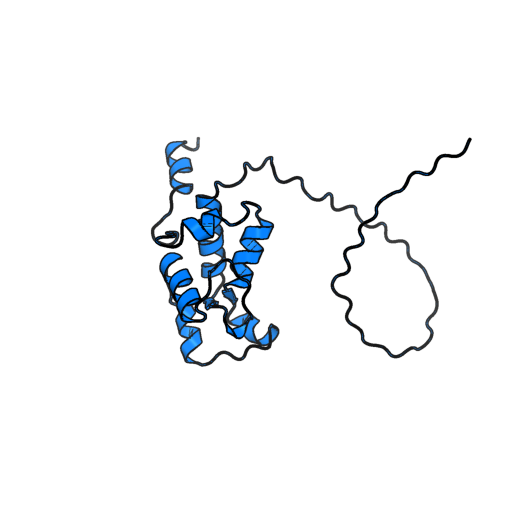TOM 1004 O O . THR A 1 134 ? -30.699 29.152 -14.756 1.00 45.66 134 THR A O 1
ATOM 1007 N N . THR A 1 135 ? -31.233 30.907 -16.049 1.00 46.34 135 THR A N 1
ATOM 1008 C CA . THR A 1 135 ? -31.995 31.640 -15.034 1.00 46.34 135 THR A CA 1
ATOM 1009 C C . THR A 1 135 ? -33.381 31.001 -14.951 1.00 46.34 135 THR A C 1
ATOM 1011 O O . THR A 1 135 ? -34.141 31.060 -15.913 1.00 46.34 135 THR A O 1
ATOM 1014 N N . GLY A 1 136 ? -33.704 30.353 -13.831 1.00 38.94 136 GLY A N 1
ATOM 1015 C CA . GLY A 1 136 ? -34.979 29.662 -13.641 1.00 38.94 136 GLY A CA 1
ATOM 1016 C C . GLY A 1 136 ? -35.359 29.571 -12.167 1.00 38.94 136 GLY A C 1
ATOM 1017 O O . GLY A 1 136 ? -34.709 28.870 -11.404 1.00 38.94 136 GLY A O 1
ATOM 1018 N N . SER A 1 137 ? -36.390 30.336 -11.814 1.00 44.22 137 SER A N 1
ATOM 1019 C CA . SER A 1 137 ? -37.004 30.585 -10.505 1.00 44.22 137 SER A CA 1
ATOM 1020 C C . SER A 1 137 ? -37.121 29.395 -9.537 1.00 44.22 137 SER A C 1
ATOM 1022 O O . SER A 1 137 ? -37.424 28.270 -9.929 1.00 44.22 137 SER A O 1
ATOM 1024 N N . ALA A 1 138 ? -36.956 29.701 -8.247 1.00 41.53 138 ALA A N 1
ATOM 1025 C CA . ALA A 1 138 ? -37.104 28.797 -7.117 1.00 41.53 138 ALA A CA 1
ATOM 1026 C C . ALA A 1 138 ? -38.562 28.351 -6.907 1.00 41.53 138 ALA A C 1
ATOM 1028 O O . ALA A 1 138 ? -39.465 29.176 -6.772 1.00 41.53 138 ALA A O 1
ATOM 1029 N N . SER A 1 139 ? -38.765 27.042 -6.762 1.00 42.16 139 SER A N 1
ATOM 1030 C CA . SER A 1 139 ? -39.919 26.482 -6.060 1.00 42.16 139 SER A CA 1
ATOM 1031 C C . SER A 1 139 ? -39.433 25.447 -5.051 1.00 42.16 139 SER A C 1
ATOM 1033 O O . SER A 1 139 ? -38.706 24.515 -5.393 1.00 42.16 139 SER A O 1
ATOM 1035 N N . THR A 1 140 ? -39.820 25.662 -3.801 1.00 45.72 140 THR A N 1
ATOM 1036 C CA . THR A 1 140 ? -39.528 24.877 -2.603 1.00 45.72 140 THR A CA 1
ATOM 1037 C C . THR A 1 140 ? -39.801 23.385 -2.813 1.00 45.72 140 THR A C 1
ATOM 1039 O O . THR A 1 140 ? -40.922 23.001 -3.135 1.00 45.72 140 THR A O 1
ATOM 1042 N N . GLY A 1 141 ? -38.791 22.539 -2.598 1.00 37.38 141 GLY A N 1
ATOM 1043 C CA . GLY A 1 141 ? -38.923 21.087 -2.697 1.00 37.38 141 GLY A CA 1
ATOM 1044 C C . GLY A 1 141 ? -37.799 20.359 -1.967 1.00 37.38 141 GLY A C 1
ATOM 1045 O O . GLY A 1 141 ? -36.677 20.270 -2.454 1.00 37.38 141 GLY A O 1
ATOM 1046 N N . THR A 1 142 ? -38.121 19.865 -0.776 1.00 42.38 142 THR A N 1
ATOM 1047 C CA . THR A 1 142 ? -37.344 18.951 0.067 1.00 42.38 142 THR A CA 1
ATOM 1048 C C . THR A 1 142 ? -36.803 17.751 -0.718 1.00 42.38 142 THR A C 1
ATOM 1050 O O . THR A 1 142 ? -37.575 17.053 -1.368 1.00 42.38 142 THR A O 1
ATOM 1053 N N . GLY A 1 143 ? -35.503 17.453 -0.604 1.00 33.97 143 GLY A N 1
ATOM 1054 C CA . GLY A 1 143 ? -34.944 16.204 -1.134 1.00 33.97 143 GLY A CA 1
ATOM 1055 C C . GLY A 1 143 ? -33.425 16.193 -1.267 1.00 33.97 143 GLY A C 1
ATOM 1056 O O . GLY A 1 143 ? -32.883 16.409 -2.345 1.00 33.97 143 GLY A O 1
ATOM 1057 N N . ILE A 1 144 ? -32.730 15.899 -0.169 1.00 46.78 144 ILE A N 1
ATOM 1058 C CA . ILE A 1 144 ? -31.330 15.461 -0.182 1.00 46.78 144 ILE A CA 1
ATOM 1059 C C . ILE A 1 144 ? -31.238 14.078 -0.842 1.00 46.78 144 ILE A C 1
ATOM 1061 O O . ILE A 1 144 ? -31.606 13.074 -0.242 1.00 46.78 144 ILE A O 1
ATOM 1065 N N . ALA A 1 145 ? -30.722 14.019 -2.068 1.00 38.62 145 ALA A N 1
ATOM 1066 C CA . ALA A 1 145 ? -30.264 12.781 -2.687 1.00 38.62 145 ALA A CA 1
ATOM 1067 C C . ALA A 1 145 ? -28.931 13.044 -3.393 1.00 38.62 145 ALA A C 1
ATOM 1069 O O . ALA A 1 145 ? -28.865 13.683 -4.444 1.00 38.62 145 ALA A O 1
ATOM 1070 N N . GLY A 1 146 ? -27.852 12.567 -2.770 1.00 36.19 146 GLY A N 1
ATOM 1071 C CA . GLY A 1 146 ? -26.530 12.528 -3.372 1.00 36.19 146 GLY A CA 1
ATOM 1072 C C . GLY A 1 146 ? -26.559 11.686 -4.644 1.00 36.19 146 GLY A C 1
ATOM 1073 O O . GLY A 1 146 ? -26.837 10.494 -4.602 1.00 36.19 146 GLY A O 1
ATOM 1074 N N . CYS A 1 147 ? -26.255 12.315 -5.773 1.00 35.44 147 CYS A N 1
ATOM 1075 C CA . CYS A 1 147 ? -25.988 11.649 -7.043 1.00 35.44 147 CYS A CA 1
ATOM 1076 C C . CYS A 1 147 ? -24.559 11.991 -7.460 1.00 35.44 147 CYS A C 1
ATOM 1078 O O . CYS A 1 147 ? -24.321 12.774 -8.378 1.00 35.44 147 CYS A O 1
ATOM 1080 N N . TRP A 1 148 ? -23.590 11.438 -6.733 1.00 31.80 148 TRP A N 1
ATOM 1081 C CA . TRP A 1 148 ? -22.243 11.299 -7.267 1.00 31.80 148 TRP A CA 1
ATOM 1082 C C . TRP A 1 148 ? -22.260 10.055 -8.147 1.00 31.80 148 TRP A C 1
ATOM 1084 O O . TRP A 1 148 ? -22.647 8.986 -7.690 1.00 31.80 148 TRP A O 1
ATOM 1094 N N . TRP A 1 149 ? -21.837 10.226 -9.400 1.00 30.38 149 TRP A N 1
ATOM 1095 C CA . TRP A 1 149 ? -21.667 9.176 -10.407 1.00 30.38 149 TRP A CA 1
ATOM 1096 C C . TRP A 1 149 ? -22.930 8.734 -11.173 1.00 30.38 149 TRP A C 1
ATOM 1098 O O . TRP A 1 149 ? -23.557 7.722 -10.888 1.00 30.38 149 TRP A O 1
ATOM 1108 N N . THR A 1 150 ? -23.233 9.442 -12.266 1.00 42.44 150 THR A N 1
ATOM 1109 C CA . THR A 1 150 ? -23.783 8.792 -13.468 1.00 42.44 150 THR A CA 1
ATOM 1110 C C . THR A 1 150 ? -22.932 9.171 -14.675 1.00 42.44 150 THR A C 1
ATOM 1112 O O . THR A 1 150 ? -22.886 10.322 -15.109 1.00 42.44 150 THR A O 1
ATOM 1115 N N . ALA A 1 151 ? -22.213 8.180 -15.201 1.00 39.59 151 ALA A N 1
ATOM 1116 C CA . ALA A 1 151 ? -21.568 8.242 -16.500 1.00 39.59 151 ALA A CA 1
ATOM 1117 C C . ALA A 1 151 ? -22.657 8.358 -17.575 1.00 39.59 151 ALA A C 1
ATOM 1119 O O . ALA A 1 151 ? -23.483 7.461 -17.729 1.00 39.59 151 ALA A O 1
ATOM 1120 N N . ARG A 1 152 ? -22.689 9.476 -18.306 1.00 36.06 152 ARG A N 1
ATOM 1121 C CA . ARG A 1 152 ? -23.574 9.639 -19.462 1.00 36.06 152 ARG A CA 1
ATOM 1122 C C . ARG A 1 152 ? -22.812 9.245 -20.722 1.00 36.06 152 ARG A C 1
ATOM 1124 O O . ARG A 1 152 ? -22.143 10.070 -21.339 1.00 36.06 152 ARG A O 1
ATOM 1131 N N . SER A 1 153 ? -22.921 7.976 -21.092 1.00 36.97 153 SER A N 1
ATOM 1132 C CA . SER A 1 153 ? -22.562 7.468 -22.415 1.00 36.97 153 SER A CA 1
ATOM 1133 C C . SER A 1 153 ? -23.459 8.158 -23.443 1.00 36.97 153 SER A C 1
ATOM 1135 O O . SER A 1 153 ? -24.671 7.951 -23.440 1.00 36.97 153 SER A O 1
ATOM 1137 N N . THR A 1 154 ? -22.895 9.003 -24.303 1.00 42.75 154 THR A N 1
ATOM 1138 C CA . THR A 1 154 ? -23.634 9.540 -25.453 1.00 42.75 154 THR A CA 1
ATOM 1139 C C . THR A 1 154 ? -23.229 8.736 -26.680 1.00 42.75 154 THR A C 1
ATOM 1141 O O . THR A 1 154 ? -22.183 8.979 -27.271 1.00 42.75 154 THR A O 1
ATOM 1144 N N . THR A 1 155 ? -24.039 7.748 -27.050 1.00 36.06 155 THR A N 1
ATOM 1145 C CA . THR A 1 155 ? -24.036 7.176 -28.399 1.00 36.06 155 THR A CA 1
ATOM 1146 C C . THR A 1 155 ? -24.847 8.104 -29.301 1.00 36.06 155 THR A C 1
ATOM 1148 O O . THR A 1 155 ? -26.069 8.173 -29.170 1.00 36.06 155 THR A O 1
ATOM 1151 N N . CYS A 1 156 ? -24.189 8.830 -30.207 1.00 31.25 156 CYS A N 1
ATOM 1152 C CA . CYS A 1 156 ? -24.877 9.535 -31.287 1.00 31.25 156 CYS A CA 1
ATOM 1153 C C . CYS A 1 156 ? -25.321 8.520 -32.344 1.00 31.25 156 CYS A C 1
ATOM 1155 O O . CYS A 1 156 ? -24.497 7.965 -33.066 1.00 31.25 156 CYS A O 1
ATOM 1157 N N . SER A 1 157 ? -26.630 8.287 -32.428 1.00 34.47 157 SER A N 1
ATOM 1158 C CA . SER A 1 157 ? -27.251 7.663 -33.596 1.00 34.47 157 SER A CA 1
ATOM 1159 C C . SER A 1 157 ? -27.451 8.746 -34.653 1.00 34.47 157 SER A C 1
ATOM 1161 O O . SER A 1 157 ? -28.167 9.714 -34.407 1.00 34.47 157 SER A O 1
ATOM 1163 N N . ALA A 1 158 ? -26.806 8.610 -35.810 1.00 38.31 158 ALA A N 1
ATOM 1164 C CA . ALA A 1 158 ? -27.109 9.420 -36.983 1.00 38.31 158 ALA A CA 1
ATOM 1165 C C . ALA A 1 158 ? -28.222 8.718 -37.773 1.00 38.31 158 ALA A C 1
ATOM 1167 O O . ALA A 1 158 ? -27.974 7.720 -38.445 1.00 38.31 158 ALA A O 1
ATOM 1168 N N . SER A 1 159 ? -29.453 9.215 -37.666 1.00 44.03 159 SER A N 1
ATOM 1169 C CA . SER A 1 159 ? -30.536 8.874 -38.590 1.00 44.03 159 SER A CA 1
ATOM 1170 C C . SER A 1 159 ? -30.540 9.869 -39.749 1.00 44.03 159 SER A C 1
ATOM 1172 O O . SER A 1 159 ? -30.677 11.073 -39.544 1.00 44.03 159 SER A O 1
ATOM 1174 N N . SER A 1 160 ? -30.361 9.346 -40.961 1.00 44.84 160 SER A N 1
ATOM 1175 C CA . SER A 1 160 ? -30.462 10.066 -42.231 1.00 44.84 160 SER A CA 1
ATOM 1176 C C . SER A 1 160 ? -31.920 10.371 -42.574 1.00 44.84 160 SER A C 1
ATOM 1178 O O . SER A 1 160 ? -32.818 9.591 -42.255 1.00 44.84 160 SER A O 1
ATOM 1180 N N . SER A 1 161 ? -32.168 11.463 -43.291 1.00 44.88 161 SER A N 1
ATOM 1181 C CA . SER A 1 161 ? -33.392 11.645 -44.076 1.00 44.88 161 SER A CA 1
ATOM 1182 C C . SER A 1 161 ? -33.077 12.467 -45.326 1.00 44.88 161 SER A C 1
ATOM 1184 O O . SER A 1 161 ? -32.157 13.281 -45.313 1.00 44.88 161 SER A O 1
ATOM 1186 N N . THR A 1 162 ? -33.811 12.112 -46.375 1.00 48.31 162 THR A N 1
ATOM 1187 C CA . THR A 1 162 ? -33.625 12.266 -47.825 1.00 48.31 162 THR A CA 1
ATOM 1188 C C . THR A 1 162 ? -33.574 13.691 -48.356 1.00 48.31 162 THR A C 1
ATOM 1190 O O . THR A 1 162 ? -34.291 14.553 -47.805 1.00 48.31 162 THR A O 1
#

Foldseek 3Di:
DDDPVNVVVLLDDDPQLDQPPCLVLLVPFDLDLVRLLVLLVQAEDEPVCCVVLVHDDDPVLVCLQVDGHDNSSLVQLCVLPVDRSSDGDRSNSHRYYHPVNSVSHSSSSNSSSPPDPPVPPPDPPPPPDPDDDDPDDDDDDDDDDDDDDDDDDDDDDDDDDD

Organism: NCBI:txid2803784

Secondary structure (DSSP, 8-state):
---HHHHHHTTS--TT---TT-HHHHHHS---HHHHHHHHHHHEEEGGGGGGGTPPPPGGGGGGGG--SHHHHHHHHHHHS-S-TTS---GGGSEEE-HHHHHHHHHHHHHHH----TT-------------------------------------------

Radius of gyration: 21.95 Å; chains: 1; bounding box: 64×46×66 Å